Protein AF-A0A8T4RHT7-F1 (afdb_monomer_lite)

Radius of gyration: 12.64 Å; chains: 1; bounding box: 26×25×32 Å

Foldseek 3Di:
DWDWDWDADPNWIWIFIWDFDADPNDTDIDTDDTPGTPVVNVVPD

pLDDT: mean 88.38, std 12.64, range [42.41, 96.75]

Sequence (45 aa):
MVFVRTKMIKGHRYCYLVKGIWTQGKCRQKVIRYLGKYGDLHKKN

Structure (mmCIF, N/CA/C/O backbone):
data_AF-A0A8T4RHT7-F1
#
_entry.id   AF-A0A8T4RHT7-F1
#
loop_
_atom_site.group_PDB
_atom_site.id
_atom_site.type_symbol
_atom_site.label_atom_id
_atom_site.label_alt_id
_atom_site.label_comp_id
_atom_site.label_asym_id
_atom_site.label_entity_id
_atom_site.label_seq_id
_atom_site.pdbx_PDB_ins_code
_atom_site.Cartn_x
_atom_site.Cartn_y
_atom_site.Cartn_z
_atom_site.occupancy
_atom_site.B_iso_or_equiv
_atom_site.auth_seq_id
_atom_site.auth_comp_id
_atom_site.auth_asym_id
_atom_site.auth_atom_id
_atom_site.pdbx_PDB_model_num
ATOM 1 N N . MET A 1 1 ? -13.1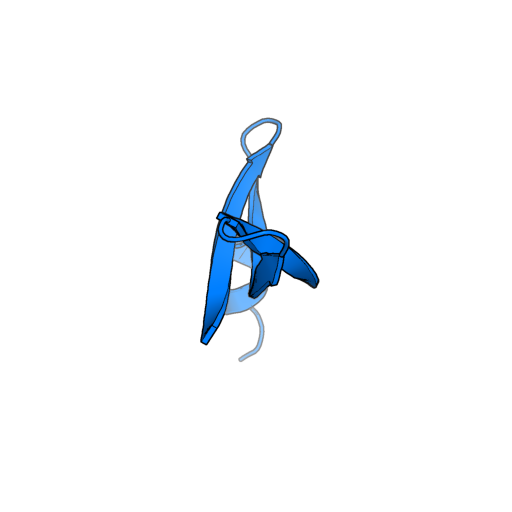58 -5.539 3.005 1.00 87.69 1 MET A N 1
ATOM 2 C CA . MET A 1 1 ? -12.943 -5.893 1.582 1.00 87.69 1 MET A CA 1
ATOM 3 C C . MET A 1 1 ? -11.455 -5.895 1.263 1.00 87.69 1 MET A C 1
ATOM 5 O O . MET A 1 1 ? -10.749 -5.024 1.767 1.00 87.69 1 MET A O 1
ATOM 9 N N . VAL A 1 2 ? -10.984 -6.867 0.479 1.00 94.62 2 VAL A N 1
ATOM 10 C CA . VAL A 1 2 ? -9.582 -6.995 0.043 1.00 94.62 2 VAL A CA 1
ATOM 11 C C . VAL A 1 2 ? -9.514 -6.764 -1.462 1.00 94.62 2 VAL A C 1
ATOM 13 O O . VAL A 1 2 ? -10.360 -7.278 -2.183 1.00 94.62 2 VAL A O 1
ATOM 16 N N . PHE A 1 3 ? -8.541 -5.986 -1.930 1.00 93.69 3 PHE A N 1
ATOM 17 C CA . PHE A 1 3 ? -8.354 -5.711 -3.355 1.00 93.69 3 PHE A CA 1
ATOM 18 C C . PHE A 1 3 ? -6.900 -5.345 -3.669 1.00 93.69 3 PHE A C 1
ATOM 20 O O . PHE A 1 3 ? -6.104 -5.039 -2.774 1.00 93.69 3 PHE A O 1
ATOM 27 N N . VAL A 1 4 ? -6.548 -5.386 -4.953 1.00 93.88 4 VAL A N 1
ATOM 28 C CA . VAL A 1 4 ? -5.228 -4.975 -5.438 1.00 93.88 4 VAL A CA 1
ATOM 29 C C . VAL A 1 4 ? -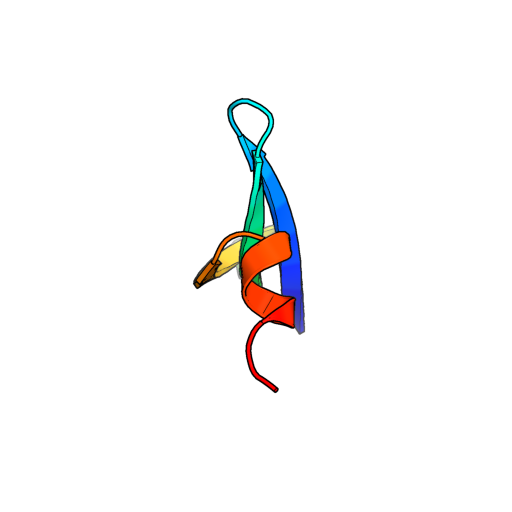5.223 -3.470 -5.681 1.00 93.88 4 VAL A C 1
ATOM 31 O O . VAL A 1 4 ? -6.076 -2.934 -6.381 1.00 93.88 4 VAL A O 1
ATOM 34 N N . ARG A 1 5 ? -4.235 -2.782 -5.114 1.00 93.44 5 ARG A N 1
ATOM 35 C CA . ARG A 1 5 ? -3.969 -1.362 -5.335 1.00 93.44 5 ARG A CA 1
ATOM 36 C C . ARG A 1 5 ? -2.655 -1.203 -6.082 1.00 93.44 5 ARG A C 1
ATOM 38 O O . ARG A 1 5 ? -1.625 -1.715 -5.647 1.00 93.44 5 ARG A O 1
ATOM 45 N N . THR A 1 6 ? -2.674 -0.425 -7.157 1.00 93.88 6 THR A N 1
ATOM 46 C CA . THR A 1 6 ? -1.460 -0.029 -7.873 1.00 93.88 6 THR A CA 1
ATOM 47 C C . THR A 1 6 ? -0.997 1.355 -7.436 1.00 93.88 6 THR A C 1
ATOM 49 O O . THR A 1 6 ? -1.812 2.269 -7.310 1.00 93.88 6 THR A O 1
ATOM 52 N N . LYS A 1 7 ? 0.310 1.537 -7.240 1.00 93.75 7 LYS A N 1
ATOM 53 C CA . LYS A 1 7 ? 0.925 2.837 -6.952 1.00 93.75 7 LYS A CA 1
ATOM 54 C C . LYS A 1 7 ? 2.067 3.102 -7.926 1.00 93.75 7 LYS A C 1
ATOM 56 O O . LYS A 1 7 ? 2.861 2.206 -8.200 1.00 93.75 7 LYS A O 1
ATOM 61 N N . MET A 1 8 ? 2.154 4.330 -8.427 1.00 95.12 8 MET A N 1
ATOM 62 C CA . MET A 1 8 ? 3.298 4.788 -9.212 1.00 95.12 8 MET A CA 1
ATOM 63 C C . MET A 1 8 ? 4.347 5.392 -8.273 1.00 95.12 8 MET A C 1
ATOM 65 O O . MET A 1 8 ? 4.022 6.255 -7.458 1.00 95.12 8 MET A O 1
ATOM 69 N N . ILE A 1 9 ? 5.587 4.912 -8.345 1.00 93.31 9 ILE A N 1
ATOM 70 C CA . ILE A 1 9 ? 6.720 5.417 -7.561 1.00 93.31 9 ILE A CA 1
ATOM 71 C C . ILE A 1 9 ? 7.930 5.469 -8.496 1.00 93.31 9 ILE A C 1
ATOM 73 O O . ILE A 1 9 ? 8.307 4.440 -9.053 1.00 93.31 9 ILE A O 1
ATOM 77 N N . LYS A 1 10 ? 8.526 6.657 -8.678 1.00 91.69 10 LYS A N 1
ATOM 78 C CA . LYS A 1 10 ? 9.693 6.881 -9.558 1.00 91.69 10 LYS A CA 1
ATOM 79 C C . LYS A 1 10 ? 9.514 6.278 -10.968 1.00 91.69 10 LYS A C 1
ATOM 81 O O . LYS A 1 10 ? 10.365 5.543 -11.444 1.00 91.69 10 LYS A O 1
ATOM 86 N N . GLY A 1 11 ? 8.357 6.507 -11.597 1.00 92.31 11 GLY A N 1
ATOM 87 C CA . GLY A 1 11 ? 8.055 5.987 -12.942 1.00 92.31 11 GLY A CA 1
ATOM 88 C C . GLY A 1 11 ? 7.769 4.480 -13.022 1.00 92.31 11 GLY A C 1
ATOM 89 O O . GLY A 1 11 ? 7.475 3.963 -14.096 1.00 92.31 11 GLY A O 1
ATOM 90 N N . HIS A 1 12 ? 7.796 3.753 -11.903 1.00 92.06 12 HIS A N 1
ATOM 91 C CA . HIS A 1 12 ? 7.466 2.331 -11.860 1.00 92.06 12 HIS A CA 1
ATOM 92 C C . HIS A 1 12 ? 6.112 2.094 -11.191 1.00 92.06 12 HIS A C 1
ATOM 94 O O . HIS A 1 12 ? 5.769 2.731 -10.193 1.00 92.06 12 HIS A O 1
ATOM 100 N N . ARG A 1 13 ? 5.332 1.157 -11.741 1.00 94.44 13 ARG A N 1
ATOM 101 C CA . ARG A 1 13 ? 4.035 0.752 -11.190 1.00 94.44 13 ARG A CA 1
ATOM 102 C C . ARG A 1 13 ? 4.206 -0.471 -10.293 1.00 94.44 13 ARG A C 1
ATOM 104 O O . ARG A 1 13 ? 4.687 -1.508 -10.741 1.00 94.44 13 ARG A O 1
ATOM 111 N N . TYR A 1 14 ? 3.768 -0.346 -9.049 1.00 94.56 14 TYR A N 1
ATOM 112 C CA . TYR 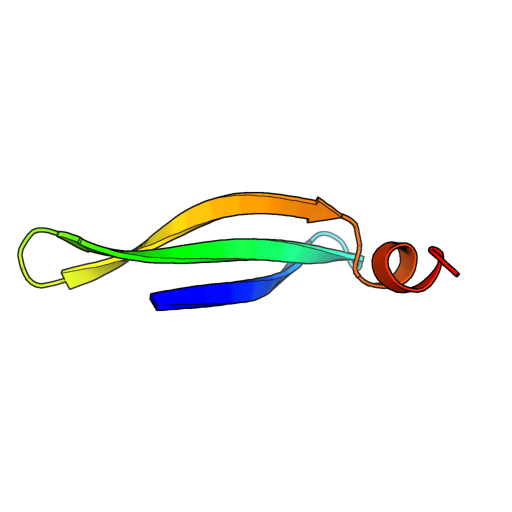A 1 14 ? 3.881 -1.352 -7.998 1.00 94.56 14 TYR A CA 1
ATOM 113 C C . TYR A 1 14 ? 2.508 -1.795 -7.523 1.00 94.56 14 TYR A C 1
ATOM 115 O O . TYR A 1 14 ? 1.608 -0.964 -7.388 1.00 94.56 14 TYR A O 1
ATOM 123 N N . CYS A 1 15 ? 2.353 -3.085 -7.247 1.00 94.94 15 CYS A N 1
ATOM 124 C CA . CYS A 1 15 ? 1.091 -3.677 -6.829 1.00 94.94 15 CYS A CA 1
ATOM 125 C C . CYS A 1 15 ? 1.139 -4.077 -5.360 1.00 94.94 15 CYS A C 1
ATOM 127 O O . CYS A 1 15 ? 2.111 -4.663 -4.882 1.00 94.94 15 CYS A O 1
ATOM 129 N N . TYR A 1 16 ? 0.055 -3.799 -4.651 1.00 95.31 16 TYR A N 1
ATOM 130 C CA . TYR A 1 16 ? -0.104 -4.124 -3.243 1.00 95.31 16 TYR A CA 1
ATOM 131 C C . TYR A 1 16 ? -1.473 -4.751 -3.029 1.00 95.31 16 TYR A C 1
ATOM 133 O O . TYR A 1 16 ? -2.474 -4.243 -3.528 1.00 95.31 16 TYR A O 1
ATOM 141 N N . LEU A 1 17 ? -1.533 -5.818 -2.246 1.00 95.69 17 LEU A N 1
ATOM 142 C CA . LEU A 1 17 ? -2.780 -6.322 -1.701 1.00 95.69 17 LEU A CA 1
ATOM 143 C C . LEU A 1 17 ? -3.134 -5.474 -0.482 1.00 95.69 17 LEU A C 1
ATOM 145 O O . LEU A 1 17 ? -2.352 -5.398 0.471 1.00 95.69 17 LEU A O 1
ATOM 149 N N . VAL A 1 18 ? -4.293 -4.829 -0.505 1.00 96.75 18 VAL A N 1
ATOM 150 C CA . VAL A 1 18 ? -4.767 -3.972 0.584 1.00 96.75 18 VAL A CA 1
ATOM 151 C C . VAL A 1 18 ? -6.105 -4.472 1.108 1.00 96.75 18 VAL A C 1
ATOM 153 O O . VAL A 1 18 ? -6.924 -4.995 0.353 1.00 96.75 18 VAL A O 1
ATOM 156 N N . LYS A 1 19 ? -6.341 -4.294 2.409 1.00 95.88 19 LYS A N 1
ATOM 157 C CA . LYS A 1 19 ? -7.655 -4.489 3.026 1.00 95.88 19 LYS A CA 1
ATOM 158 C C . LYS A 1 19 ? -8.222 -3.172 3.520 1.00 95.88 19 LYS A C 1
ATOM 160 O O . LYS A 1 19 ? -7.531 -2.414 4.198 1.00 95.88 19 LYS A O 1
ATOM 165 N N . GLY A 1 20 ? -9.491 -2.929 3.223 1.00 95.31 20 GLY A N 1
ATOM 166 C CA . GLY A 1 20 ? -10.283 -1.922 3.917 1.00 95.31 20 GLY A CA 1
ATOM 167 C C . GLY A 1 20 ? -10.595 -2.401 5.332 1.00 95.31 20 GLY A C 1
ATOM 168 O O . GLY A 1 20 ? -11.168 -3.481 5.497 1.00 95.31 20 GLY A O 1
ATOM 169 N N . ILE A 1 21 ? -10.200 -1.611 6.325 1.00 94.69 21 ILE A N 1
ATOM 170 C CA . ILE A 1 21 ? -10.539 -1.770 7.740 1.00 94.69 21 ILE A CA 1
ATOM 171 C C . ILE A 1 21 ? -11.279 -0.519 8.209 1.00 94.69 21 ILE A C 1
ATOM 173 O O . ILE A 1 21 ? -10.875 0.598 7.897 1.00 94.69 21 ILE A O 1
ATOM 177 N N . TRP A 1 22 ? -12.358 -0.695 8.961 1.00 93.25 22 TRP A N 1
ATOM 178 C CA . TRP A 1 22 ? -13.054 0.416 9.600 1.00 93.25 22 TRP A CA 1
ATOM 179 C C . TRP A 1 22 ? -12.443 0.659 10.974 1.00 93.25 22 TRP A C 1
ATOM 181 O O . TRP A 1 22 ? -12.321 -0.261 11.777 1.00 93.25 22 TRP A O 1
ATOM 191 N N . THR A 1 23 ? -12.021 1.892 11.233 1.00 91.38 23 THR A N 1
ATOM 192 C CA . THR A 1 23 ? -11.449 2.303 12.519 1.00 91.38 23 THR A CA 1
ATOM 193 C C . THR A 1 23 ? -12.024 3.662 12.888 1.00 91.38 23 THR A C 1
ATOM 195 O O . THR A 1 23 ? -11.896 4.593 12.091 1.00 91.38 23 THR A O 1
ATOM 198 N N . GLN A 1 24 ? -12.634 3.787 14.072 1.00 91.50 24 GLN A N 1
ATOM 199 C CA . GLN A 1 24 ? -13.214 5.051 14.560 1.00 91.50 24 GLN A CA 1
ATOM 200 C C . GLN A 1 24 ? -14.168 5.705 13.538 1.00 91.50 24 GLN A C 1
ATOM 202 O O . GLN A 1 24 ? -14.050 6.887 13.225 1.00 91.50 24 GLN A O 1
ATOM 207 N N . GLY A 1 25 ? -15.049 4.908 12.923 1.00 92.31 25 GLY A N 1
ATOM 208 C CA . GLY A 1 25 ? -16.013 5.397 11.928 1.00 92.31 25 GLY A CA 1
ATOM 209 C C . GLY A 1 25 ? -15.421 5.796 10.569 1.00 92.31 25 GLY A C 1
ATOM 210 O O . GLY A 1 25 ? -16.159 6.238 9.696 1.00 92.31 25 GLY A O 1
ATOM 211 N N . LYS A 1 26 ? -14.110 5.626 10.343 1.00 92.75 26 LYS A N 1
ATOM 212 C CA . LYS A 1 26 ? -13.454 5.915 9.057 1.00 92.75 26 LYS A CA 1
ATOM 213 C C . LYS A 1 26 ? -12.925 4.636 8.414 1.00 92.75 26 LYS A C 1
ATOM 215 O O . LYS A 1 26 ? -12.310 3.805 9.083 1.00 92.75 26 LYS A O 1
ATOM 220 N N . CYS A 1 27 ? -13.107 4.497 7.103 1.00 90.88 27 CYS A N 1
ATOM 221 C CA . CYS A 1 27 ? -12.496 3.414 6.339 1.00 90.88 27 CYS A CA 1
ATOM 222 C C . CYS A 1 27 ? -11.022 3.744 6.061 1.00 90.88 27 CYS A C 1
ATOM 224 O O . CYS A 1 27 ? -10.703 4.720 5.383 1.00 90.88 27 CYS A O 1
ATOM 226 N N . ARG A 1 28 ? -10.109 2.916 6.571 1.00 93.06 28 ARG A N 1
ATOM 227 C CA . ARG A 1 28 ? -8.668 2.983 6.303 1.00 93.06 28 ARG A CA 1
ATOM 228 C C . ARG A 1 28 ? -8.239 1.793 5.454 1.00 93.06 28 ARG A C 1
ATOM 230 O O . ARG A 1 28 ? -8.737 0.683 5.612 1.00 93.06 28 ARG A O 1
ATOM 237 N N . GLN A 1 29 ? -7.278 2.005 4.563 1.00 94.69 29 GLN A N 1
ATOM 238 C CA . GLN A 1 29 ? -6.666 0.926 3.789 1.00 94.69 29 GLN A CA 1
ATOM 239 C C . GLN A 1 29 ? -5.382 0.472 4.483 1.00 94.69 29 GLN A C 1
ATOM 241 O O . GLN A 1 29 ? -4.443 1.254 4.625 1.00 94.69 29 GLN A O 1
ATOM 246 N N . LYS A 1 30 ? -5.324 -0.794 4.895 1.00 95.19 30 LYS A N 1
ATOM 247 C CA . LYS A 1 30 ? -4.113 -1.422 5.433 1.00 95.19 30 LYS A CA 1
ATOM 248 C C . LYS A 1 30 ? -3.467 -2.285 4.355 1.00 95.19 30 LYS A C 1
ATOM 250 O O . LYS A 1 30 ? -4.127 -3.147 3.777 1.00 95.19 30 LYS A O 1
ATOM 255 N N . VAL A 1 31 ? -2.178 -2.068 4.098 1.00 95.56 31 VAL A N 1
ATOM 256 C CA . VAL A 1 31 ? -1.394 -2.939 3.212 1.00 95.56 31 VAL A CA 1
ATOM 257 C C . VAL A 1 31 ? -1.231 -4.300 3.882 1.00 95.56 31 VAL A C 1
ATOM 259 O O . VAL A 1 31 ? -0.821 -4.380 5.037 1.00 95.56 31 VAL A O 1
ATOM 262 N N . ILE A 1 32 ? -1.601 -5.356 3.163 1.00 95.50 32 ILE A N 1
ATOM 263 C CA . ILE A 1 32 ? -1.442 -6.748 3.593 1.00 95.50 32 ILE A CA 1
ATOM 264 C C . ILE A 1 32 ? -0.137 -7.301 3.038 1.00 95.50 32 ILE A C 1
ATOM 266 O O . ILE A 1 32 ? 0.636 -7.913 3.766 1.00 95.50 32 ILE A O 1
ATOM 270 N N . ARG A 1 33 ? 0.094 -7.106 1.734 1.00 94.50 33 ARG A N 1
ATOM 271 C CA . ARG A 1 33 ? 1.218 -7.719 1.029 1.00 94.50 33 ARG A CA 1
ATOM 272 C C . ARG A 1 33 ? 1.659 -6.867 -0.149 1.00 94.50 33 ARG A C 1
ATOM 274 O O . ARG A 1 33 ? 0.830 -6.321 -0.872 1.00 94.50 33 ARG A O 1
ATOM 281 N N . TYR A 1 34 ? 2.965 -6.794 -0.367 1.00 94.31 34 TYR A N 1
ATOM 282 C CA . TYR A 1 34 ? 3.526 -6.301 -1.618 1.00 94.31 34 TYR A CA 1
ATOM 283 C C . TYR A 1 34 ? 3.526 -7.429 -2.657 1.00 94.31 34 TYR A C 1
ATOM 285 O O . TYR A 1 34 ? 4.008 -8.527 -2.384 1.00 94.31 34 TYR A O 1
ATOM 293 N N . LEU A 1 35 ? 2.934 -7.167 -3.820 1.00 92.12 35 LEU A N 1
ATOM 294 C CA . LEU A 1 35 ? 2.744 -8.155 -4.886 1.00 92.12 35 LEU A CA 1
ATOM 295 C C . LEU A 1 35 ? 3.820 -8.071 -5.975 1.00 92.12 35 LEU A C 1
ATOM 297 O O . LEU A 1 35 ? 3.862 -8.938 -6.838 1.00 92.12 35 LEU A O 1
ATOM 301 N N . GLY A 1 36 ? 4.687 -7.058 -5.935 1.00 91.25 36 GLY A N 1
ATOM 302 C CA . GLY A 1 36 ? 5.727 -6.850 -6.940 1.00 91.25 36 GLY A CA 1
ATOM 303 C C . GLY A 1 36 ? 5.434 -5.685 -7.883 1.00 91.25 36 GLY A C 1
ATOM 304 O O . GLY A 1 36 ? 4.459 -4.938 -7.727 1.00 91.25 36 GLY A O 1
ATOM 305 N N . LYS A 1 37 ? 6.306 -5.513 -8.876 1.00 90.94 37 LYS A N 1
ATOM 306 C CA . LYS A 1 37 ? 6.121 -4.547 -9.961 1.00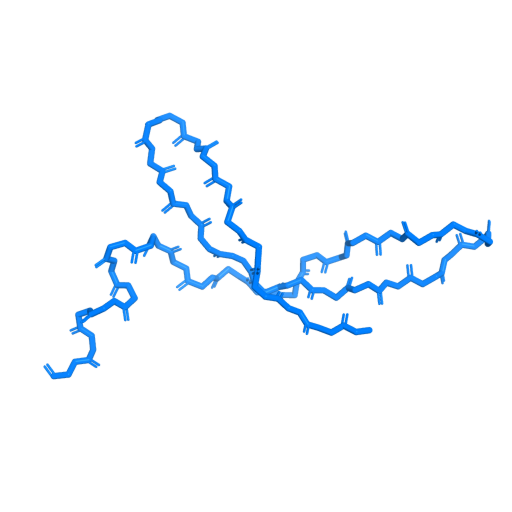 90.94 37 LYS A CA 1
ATOM 307 C C . LYS A 1 37 ? 5.062 -5.084 -10.925 1.00 90.94 37 LYS A C 1
ATOM 309 O O . LYS A 1 37 ? 5.024 -6.274 -11.213 1.00 90.94 37 LYS A O 1
ATOM 314 N N . TYR A 1 38 ? 4.202 -4.208 -11.438 1.00 85.19 38 TYR A N 1
ATOM 315 C CA . TYR A 1 38 ? 3.079 -4.585 -1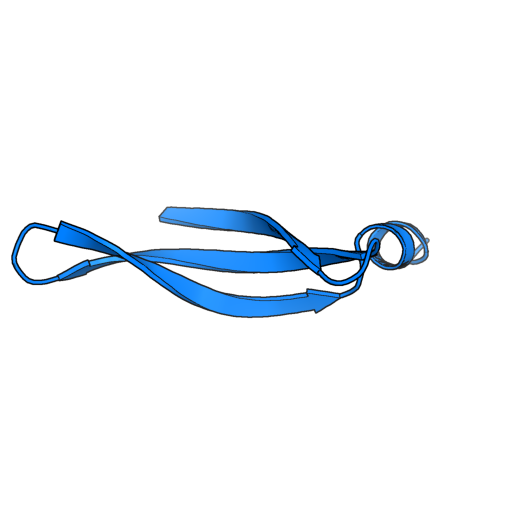2.306 1.00 85.19 38 TYR A CA 1
ATOM 316 C C . TYR A 1 38 ? 3.516 -5.412 -13.530 1.00 85.19 38 TYR A C 1
ATOM 318 O O . TYR A 1 38 ? 2.847 -6.372 -13.879 1.00 85.19 38 TYR A O 1
ATOM 326 N N . GLY A 1 39 ? 4.667 -5.092 -14.133 1.00 77.25 39 GLY A N 1
ATOM 327 C CA . GLY A 1 39 ? 5.205 -5.842 -15.276 1.00 77.25 39 GLY A CA 1
ATOM 328 C C . G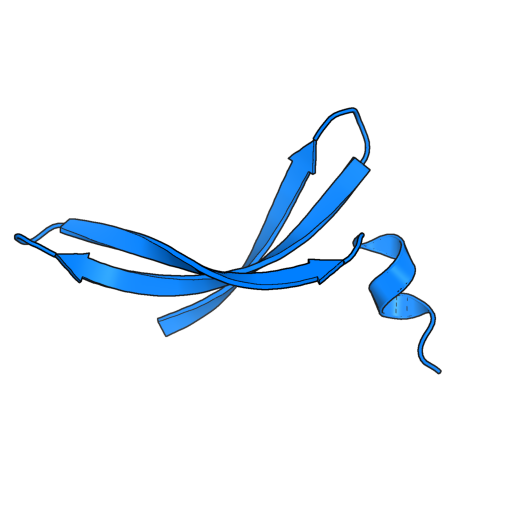LY A 1 39 ? 5.771 -7.226 -14.933 1.00 77.25 39 GLY A C 1
ATOM 329 O O . GLY A 1 39 ? 5.830 -8.084 -15.805 1.00 77.25 39 GLY A O 1
ATOM 330 N N . ASP A 1 40 ? 6.141 -7.468 -13.673 1.00 75.25 40 ASP A N 1
ATOM 331 C CA . ASP A 1 40 ? 6.719 -8.749 -13.243 1.00 75.25 40 ASP A CA 1
ATOM 332 C C . ASP A 1 40 ? 5.630 -9.760 -12.857 1.00 75.25 40 ASP A C 1
ATOM 334 O O . ASP A 1 40 ? 5.841 -10.967 -12.934 1.00 75.25 40 ASP A O 1
ATOM 338 N N . LEU A 1 41 ? 4.433 -9.278 -12.498 1.00 65.19 41 LEU A N 1
ATOM 339 C CA . LEU A 1 41 ? 3.272 -10.121 -12.187 1.00 65.19 41 LEU A CA 1
ATOM 340 C C . LEU A 1 41 ? 2.783 -10.939 -13.392 1.00 65.19 41 LEU A C 1
ATOM 342 O O . LEU A 1 41 ? 2.188 -11.991 -13.194 1.00 65.19 41 LEU A O 1
ATOM 346 N N . HIS A 1 42 ? 3.068 -10.494 -14.619 1.00 61.94 42 HIS A N 1
ATOM 347 C CA . HIS A 1 42 ? 2.676 -11.182 -15.853 1.00 61.94 42 HIS A CA 1
ATOM 348 C C . HIS A 1 42 ? 3.692 -12.238 -16.328 1.00 61.94 42 HIS A C 1
ATOM 350 O O . HIS A 1 42 ? 3.408 -12.965 -17.274 1.00 61.94 42 HIS A O 1
ATOM 356 N N . LYS A 1 43 ? 4.875 -12.327 -15.698 1.00 56.50 43 LYS A N 1
ATOM 357 C CA . LYS A 1 43 ? 5.970 -13.234 -16.103 1.00 56.50 43 LYS A CA 1
ATOM 358 C C . LYS A 1 43 ? 5.934 -14.618 -15.445 1.00 56.50 43 LYS A C 1
ATOM 360 O O . LYS A 1 43 ? 6.842 -15.411 -15.660 1.00 56.50 43 LYS A O 1
ATOM 365 N N . LYS A 1 44 ? 4.913 -14.921 -14.640 1.00 50.97 44 LYS A N 1
ATOM 366 C CA . LYS A 1 44 ? 4.652 -16.290 -14.178 1.00 50.97 44 LYS A CA 1
ATOM 367 C C . LYS A 1 44 ? 3.645 -16.956 -15.110 1.00 50.97 44 LYS A C 1
ATOM 369 O O . LYS A 1 44 ? 2.468 -17.022 -14.772 1.00 50.97 44 LYS A O 1
ATOM 374 N N . ASN A 1 45 ? 4.120 -17.405 -16.266 1.00 42.41 45 ASN A N 1
ATOM 375 C CA . ASN A 1 45 ? 3.510 -18.489 -17.028 1.00 42.41 45 ASN A CA 1
ATOM 376 C C . ASN A 1 45 ? 4.583 -19.184 -17.860 1.00 42.41 45 ASN A C 1
ATOM 378 O O . ASN A 1 45 ? 5.334 -18.447 -18.536 1.00 42.41 45 ASN A O 1
#

Secondary structure (DSSP, 8-state):
-EEEEEEEETTEEEEEEEEEEEETTEEEEEEEEEEEETTTTT---